Protein AF-A0A6B2LQX6-F1 (afdb_monomer_lite)

Sequence (113 aa):
MGIRFEATFPEELEGLIEPEEYNPVINRINEYFEEAEKANGYTFLEGCLGCITFFSTNLCMQSRYDKFLELVDEHIDDQNQNLFKSKNLKMSFPSKNGFQFLEIVYKDMSEKL

Foldseek 3Di:
DFQADDLDDDPVCPPLADSVLRSVLRVVLRVLRVVLPDDDPVNVVLVVVCVVVVPVVVVVDPRSNVVSLVVNVVSQVVCQVPPQVVSQKHWDRCVVVPSPDIDIDRHDPPPPD

Radius of gyration: 17.52 Å; chains: 1; bounding box: 38×31×50 Å

Secondary structure (DSSP, 8-state):
-------SPPGGGTTTS-HHHHHHHHHHHHHHHHHHH---HHHHHHHHHHHHHTTGGGGTS--HHHHHHHHHHHHHHHHIIIIIGGGTEEEEPTTTTTTS--EEEE--TT---

Structure (mmCIF, N/CA/C/O backbone):
data_AF-A0A6B2LQX6-F1
#
_entry.id   AF-A0A6B2LQX6-F1
#
loop_
_atom_site.group_PDB
_atom_site.id
_atom_site.type_symbol
_atom_site.label_atom_id
_atom_site.label_alt_id
_atom_site.label_comp_id
_atom_site.label_asym_id
_atom_site.label_entity_id
_atom_site.label_seq_id
_atom_site.pdbx_PDB_ins_code
_atom_site.Cartn_x
_atom_site.Cartn_y
_atom_site.Cartn_z
_atom_site.occupancy
_atom_site.B_iso_or_equiv
_atom_site.auth_seq_id
_atom_site.auth_comp_id
_atom_site.auth_asym_id
_atom_site.auth_atom_id
_atom_site.pdbx_PDB_model_num
ATOM 1 N N . MET A 1 1 ? 2.755 10.427 -15.239 1.00 52.16 1 MET A N 1
ATOM 2 C CA . MET A 1 1 ? 1.879 10.846 -14.129 1.00 52.16 1 MET A CA 1
ATOM 3 C C . MET A 1 1 ? 1.783 9.623 -13.256 1.00 52.16 1 MET A C 1
ATOM 5 O O . MET A 1 1 ? 1.387 8.595 -13.789 1.00 52.16 1 MET A O 1
ATOM 9 N N . GLY A 1 2 ? 2.321 9.709 -12.045 1.00 75.31 2 GLY A N 1
ATOM 10 C CA . GLY A 1 2 ? 2.548 8.537 -11.212 1.00 75.31 2 GLY A CA 1
ATOM 11 C C . GLY A 1 2 ? 1.474 8.327 -10.165 1.00 75.31 2 GLY A C 1
ATOM 12 O O . GLY A 1 2 ? 0.856 9.304 -9.736 1.00 75.31 2 GLY A O 1
ATOM 13 N N . ILE A 1 3 ? 1.246 7.078 -9.767 1.00 85.25 3 ILE A N 1
ATOM 14 C CA . ILE A 1 3 ? 0.339 6.762 -8.660 1.00 85.25 3 ILE A CA 1
ATOM 15 C C . ILE A 1 3 ? 1.028 7.134 -7.349 1.00 85.25 3 ILE A C 1
ATOM 17 O O . ILE A 1 3 ? 2.137 6.693 -7.056 1.00 85.25 3 ILE A O 1
ATOM 21 N N . ARG A 1 4 ? 0.354 7.967 -6.557 1.00 91.12 4 ARG A N 1
ATOM 22 C CA . ARG A 1 4 ? 0.779 8.339 -5.211 1.00 91.12 4 ARG A CA 1
ATOM 23 C C . ARG A 1 4 ? -0.447 8.655 -4.371 1.00 91.12 4 ARG A C 1
ATOM 25 O O . ARG A 1 4 ? -1.252 9.502 -4.750 1.00 91.12 4 ARG A O 1
ATOM 32 N N . PHE A 1 5 ? -0.553 8.005 -3.225 1.00 91.88 5 PHE A N 1
ATOM 33 C CA . PHE A 1 5 ? -1.565 8.286 -2.223 1.00 91.88 5 PHE A CA 1
ATOM 34 C C . PHE A 1 5 ? -1.148 9.468 -1.355 1.00 91.88 5 PHE A C 1
ATOM 36 O O . PHE A 1 5 ? 0.035 9.666 -1.054 1.00 91.88 5 PHE A O 1
ATOM 43 N N . GLU A 1 6 ? -2.135 10.257 -0.949 1.00 89.06 6 GLU A N 1
ATOM 44 C CA . GLU A 1 6 ? -1.943 11.321 0.022 1.00 89.06 6 GLU A CA 1
ATOM 45 C C . GLU A 1 6 ? -1.527 10.723 1.375 1.00 89.06 6 GLU A C 1
ATOM 47 O O . GLU A 1 6 ? -2.134 9.769 1.854 1.00 89.06 6 GLU A O 1
ATOM 52 N N . ALA A 1 7 ? -0.462 11.267 1.970 1.00 82.75 7 ALA A N 1
ATOM 53 C CA . ALA A 1 7 ? 0.085 10.805 3.251 1.00 82.75 7 ALA A CA 1
ATOM 54 C C . ALA A 1 7 ? -0.400 11.653 4.442 1.00 82.75 7 ALA A C 1
ATOM 56 O O . ALA A 1 7 ? 0.191 11.616 5.518 1.00 82.75 7 ALA A O 1
ATOM 57 N N . THR A 1 8 ? -1.444 12.455 4.236 1.00 90.69 8 THR A N 1
ATOM 58 C CA . THR A 1 8 ? -2.144 13.161 5.309 1.00 90.69 8 THR A CA 1
ATOM 59 C C . THR A 1 8 ? -2.891 12.130 6.152 1.00 90.69 8 THR A C 1
ATOM 61 O O . THR A 1 8 ? -3.548 11.240 5.608 1.00 90.69 8 THR A O 1
ATOM 64 N N . PHE A 1 9 ? -2.775 12.227 7.475 1.00 92.38 9 PHE A N 1
ATOM 65 C CA . PHE A 1 9 ? -3.482 11.322 8.375 1.00 92.38 9 PHE A CA 1
ATOM 66 C C . PHE A 1 9 ? -4.994 11.618 8.337 1.00 92.38 9 PHE A C 1
ATOM 68 O O . PHE A 1 9 ? -5.368 12.778 8.521 1.00 92.38 9 PHE A O 1
ATOM 75 N N . PRO A 1 10 ? -5.856 10.620 8.077 1.00 91.38 10 PRO A N 1
ATOM 76 C CA . PRO A 1 10 ? -7.301 10.826 8.021 1.00 91.38 10 PRO A CA 1
ATOM 77 C C . PRO A 1 10 ? -7.904 10.950 9.428 1.00 91.38 10 PRO A C 1
ATOM 79 O O . PRO A 1 10 ? -7.642 10.115 10.296 1.00 91.38 10 PRO A O 1
ATOM 82 N N . GLU A 1 11 ? -8.743 11.967 9.643 1.00 92.31 11 GLU A N 1
ATOM 83 C CA . GLU A 1 11 ? -9.390 12.240 10.939 1.00 92.31 11 GLU A CA 1
ATOM 84 C C . GLU A 1 11 ? -10.271 11.063 11.401 1.00 92.31 11 GLU A C 1
ATOM 86 O O . GLU A 1 11 ? -10.398 10.796 12.592 1.00 92.31 11 GLU A O 1
ATOM 91 N N . GLU A 1 12 ? -10.830 10.286 10.468 1.00 90.50 12 GLU A N 1
ATOM 92 C CA . GLU A 1 12 ? -11.659 9.110 10.757 1.00 90.50 12 GLU A CA 1
ATOM 93 C C . GLU A 1 12 ? -10.886 7.961 11.423 1.00 90.50 12 GLU A C 1
ATOM 95 O O . GLU A 1 12 ? -11.499 7.040 11.969 1.00 90.50 12 GLU A O 1
ATOM 100 N N . LEU A 1 13 ? -9.552 7.994 11.368 1.00 91.94 13 LEU A N 1
ATOM 101 C CA . LEU A 1 13 ? -8.680 7.024 12.026 1.00 91.94 13 LEU A CA 1
ATOM 102 C C . LEU A 1 13 ? -8.179 7.493 13.400 1.00 91.94 13 LEU A C 1
ATOM 104 O O . LEU A 1 13 ? -7.514 6.711 14.090 1.00 91.94 13 LEU A O 1
ATOM 108 N N . GLU A 1 14 ? -8.510 8.718 13.827 1.00 92.50 14 GLU A N 1
ATOM 109 C CA . GLU A 1 14 ? -8.134 9.223 15.149 1.00 92.50 14 GLU A CA 1
ATOM 110 C C . GLU A 1 14 ? -8.665 8.320 16.269 1.00 92.50 14 GLU A C 1
ATOM 112 O O . GLU A 1 14 ? -9.831 7.923 16.305 1.00 92.50 14 GLU A O 1
ATOM 117 N N . GLY A 1 15 ? -7.780 7.970 17.205 1.00 91.12 15 GLY A N 1
ATOM 118 C CA . GLY A 1 15 ? -8.097 7.083 18.326 1.00 91.12 15 GLY A CA 1
ATOM 119 C C . GLY A 1 15 ? -8.228 5.597 17.964 1.00 91.12 15 GLY A C 1
ATOM 120 O O . GLY A 1 15 ? -8.427 4.782 18.865 1.00 91.12 15 GLY A O 1
ATOM 121 N N . LEU A 1 16 ? -8.096 5.224 16.684 1.00 92.56 16 LEU A N 1
ATOM 122 C CA . LEU A 1 16 ? -8.058 3.828 16.234 1.00 92.56 16 LEU A CA 1
ATOM 123 C C . LEU A 1 16 ? -6.631 3.368 15.924 1.00 92.56 16 LEU A C 1
ATOM 125 O O . LEU A 1 16 ? -6.251 2.258 16.299 1.00 92.56 16 LEU A O 1
ATOM 129 N N . ILE A 1 17 ? -5.845 4.206 15.245 1.00 94.31 17 ILE A N 1
ATOM 130 C CA . ILE A 1 17 ? -4.435 3.968 14.914 1.00 94.31 17 ILE A CA 1
ATOM 131 C C . ILE A 1 17 ? -3.638 5.261 15.069 1.00 94.31 17 ILE A C 1
ATOM 133 O O . ILE A 1 17 ? -4.128 6.328 14.715 1.00 94.31 17 ILE A 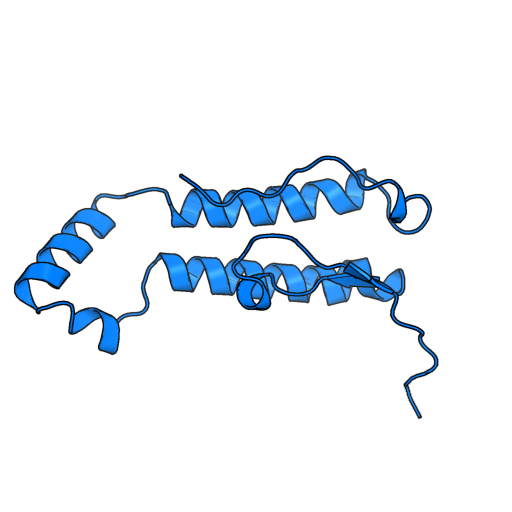O 1
ATOM 137 N N . GLU A 1 18 ? -2.413 5.171 15.584 1.00 94.94 18 GLU A N 1
ATOM 138 C CA . GLU A 1 18 ? -1.573 6.357 15.740 1.00 94.94 18 GLU A CA 1
ATOM 139 C C . GLU A 1 18 ? -0.971 6.787 14.387 1.00 94.94 18 GLU A C 1
ATOM 141 O O . GLU A 1 18 ? -0.597 5.928 13.571 1.00 94.94 18 GLU A O 1
ATOM 146 N N . PRO A 1 19 ? -0.815 8.098 14.122 1.00 94.62 19 PRO A N 1
ATOM 147 C CA . PRO A 1 19 ? -0.179 8.592 12.900 1.00 94.62 19 PRO A CA 1
ATOM 148 C C . PRO A 1 19 ? 1.228 8.023 12.670 1.00 94.62 19 PRO A C 1
ATOM 150 O O . PRO A 1 19 ? 1.623 7.784 11.527 1.00 94.62 19 PRO A O 1
ATOM 153 N N . GLU A 1 20 ? 1.981 7.765 13.741 1.00 94.56 20 GLU A N 1
ATOM 154 C CA . GLU A 1 20 ? 3.319 7.168 13.706 1.00 94.56 20 GLU A CA 1
ATOM 155 C C . GLU A 1 20 ? 3.309 5.718 13.211 1.00 94.56 20 GLU A C 1
ATOM 157 O O . GLU A 1 20 ? 4.319 5.246 12.693 1.00 94.56 20 GLU A O 1
ATOM 162 N N . GLU A 1 21 ? 2.184 5.016 13.345 1.00 94.31 21 GLU A N 1
ATOM 163 C CA . GLU A 1 21 ? 1.997 3.661 12.829 1.00 94.31 21 GLU A CA 1
ATOM 164 C C . GLU A 1 21 ? 1.422 3.673 11.405 1.00 94.31 21 GLU A C 1
ATOM 166 O O . GLU A 1 21 ? 1.806 2.848 10.579 1.00 94.31 21 GLU A O 1
ATOM 171 N N . TYR A 1 22 ? 0.526 4.616 11.095 1.00 94.62 22 TYR A N 1
ATOM 172 C CA . TYR A 1 22 ? -0.143 4.716 9.793 1.00 94.62 22 TYR A CA 1
ATOM 173 C C . TYR A 1 22 ? 0.756 5.287 8.687 1.00 94.62 22 TYR A C 1
ATOM 175 O O . TYR A 1 22 ? 0.868 4.711 7.602 1.00 94.62 22 TYR A O 1
ATOM 183 N N . ASN A 1 23 ? 1.421 6.416 8.946 1.00 95.00 23 ASN A N 1
ATOM 184 C CA . ASN A 1 23 ? 2.188 7.136 7.927 1.00 95.00 23 ASN A CA 1
ATOM 185 C C . ASN A 1 23 ? 3.305 6.290 7.287 1.00 95.00 23 ASN A C 1
ATOM 187 O O . ASN A 1 23 ? 3.464 6.362 6.065 1.00 95.00 23 ASN A O 1
ATOM 191 N N . PRO A 1 24 ? 4.068 5.463 8.035 1.00 95.81 24 PRO A N 1
ATOM 192 C CA . PRO A 1 24 ? 5.062 4.578 7.433 1.00 95.81 24 PRO A CA 1
ATOM 193 C C . PRO A 1 24 ? 4.467 3.593 6.424 1.00 95.81 24 PRO A C 1
ATOM 195 O O . PRO A 1 24 ? 5.095 3.340 5.399 1.00 95.81 24 PRO A O 1
ATOM 198 N N . VAL A 1 25 ? 3.253 3.086 6.669 1.00 95.94 25 VAL A N 1
ATOM 199 C CA . VAL A 1 25 ? 2.566 2.151 5.763 1.00 95.94 25 VAL A CA 1
ATOM 200 C C . VAL A 1 25 ? 2.262 2.829 4.431 1.00 95.94 25 VAL A C 1
ATOM 202 O O . VAL A 1 25 ? 2.644 2.332 3.373 1.00 95.94 25 VAL A O 1
ATOM 205 N N . ILE A 1 26 ? 1.642 4.012 4.466 1.00 95.81 26 ILE A N 1
ATOM 206 C CA . ILE A 1 26 ? 1.296 4.755 3.244 1.00 95.81 26 ILE A CA 1
ATOM 207 C C . ILE A 1 26 ? 2.547 5.198 2.487 1.00 95.81 26 ILE A C 1
ATOM 209 O O . ILE A 1 26 ? 2.604 5.098 1.259 1.00 95.81 26 ILE A O 1
ATOM 213 N N . ASN A 1 27 ? 3.579 5.643 3.206 1.00 96.06 27 ASN A N 1
ATOM 214 C CA . ASN A 1 27 ? 4.855 6.000 2.597 1.00 96.06 27 ASN A CA 1
ATOM 215 C C . ASN A 1 27 ? 5.495 4.800 1.900 1.00 96.06 27 ASN A C 1
ATOM 217 O O . ASN A 1 27 ? 5.947 4.938 0.766 1.00 96.06 27 ASN A O 1
ATOM 221 N N . ARG A 1 28 ? 5.461 3.614 2.516 1.00 96.12 28 ARG A N 1
ATOM 222 C CA . ARG A 1 28 ? 6.018 2.404 1.912 1.00 96.12 28 ARG A CA 1
ATOM 223 C C . ARG A 1 28 ? 5.251 1.963 0.665 1.00 96.12 28 ARG A C 1
ATOM 225 O O . ARG A 1 28 ? 5.870 1.593 -0.329 1.00 96.12 28 ARG A O 1
ATOM 232 N N . ILE A 1 29 ? 3.921 2.059 0.681 1.00 95.19 29 ILE A N 1
ATOM 233 C CA . ILE A 1 29 ? 3.088 1.831 -0.511 1.00 95.19 29 ILE A CA 1
ATOM 234 C C . ILE A 1 29 ? 3.496 2.794 -1.635 1.00 95.19 29 ILE A C 1
ATOM 236 O O . ILE A 1 29 ? 3.731 2.367 -2.764 1.00 95.19 29 ILE A O 1
ATOM 240 N N . ASN A 1 30 ? 3.628 4.086 -1.326 1.00 94.88 30 ASN A N 1
ATOM 241 C CA . ASN A 1 30 ? 4.044 5.101 -2.293 1.00 94.88 30 ASN A CA 1
ATOM 242 C C . ASN A 1 30 ? 5.449 4.844 -2.860 1.00 94.88 30 ASN A C 1
ATOM 244 O O . ASN A 1 30 ? 5.661 5.035 -4.056 1.00 94.88 30 ASN A O 1
ATOM 248 N N . GLU A 1 31 ? 6.393 4.384 -2.035 1.00 94.69 31 GLU A N 1
ATOM 249 C CA . GLU A 1 31 ? 7.731 3.983 -2.484 1.00 94.69 31 GLU A CA 1
ATOM 250 C C . GLU A 1 31 ? 7.667 2.843 -3.505 1.00 94.69 31 GLU A C 1
ATOM 252 O O . GLU A 1 31 ? 8.346 2.914 -4.528 1.00 94.69 31 GLU A O 1
ATOM 257 N N . TYR A 1 32 ? 6.821 1.828 -3.294 1.00 93.94 32 TYR A N 1
ATOM 258 C CA . TYR A 1 32 ? 6.653 0.748 -4.271 1.00 93.94 32 TYR A CA 1
ATOM 259 C C . TYR A 1 32 ? 6.105 1.246 -5.610 1.00 93.94 32 TYR A C 1
ATOM 261 O O . TYR A 1 32 ? 6.610 0.833 -6.655 1.00 93.94 32 TYR A O 1
ATOM 269 N N . PHE A 1 33 ? 5.128 2.158 -5.609 1.00 91.19 33 PHE A N 1
ATOM 270 C CA . PHE A 1 33 ? 4.638 2.764 -6.853 1.00 91.19 33 PHE A CA 1
ATOM 271 C C . PHE A 1 33 ? 5.715 3.610 -7.544 1.00 91.19 33 PHE A C 1
ATOM 273 O O . PHE A 1 33 ? 5.895 3.509 -8.758 1.00 91.19 33 PHE A O 1
ATOM 280 N N . GLU A 1 34 ? 6.501 4.376 -6.784 1.00 91.94 34 GLU A N 1
ATOM 281 C CA . GLU A 1 34 ? 7.627 5.135 -7.333 1.00 91.94 34 GLU A CA 1
ATOM 282 C C . GLU A 1 34 ? 8.687 4.204 -7.952 1.00 91.94 34 GLU A C 1
ATOM 284 O O . GLU A 1 34 ? 9.209 4.458 -9.040 1.00 91.94 34 GLU A O 1
ATOM 289 N N . GLU A 1 35 ? 9.007 3.096 -7.284 1.00 89.19 35 GLU A N 1
ATOM 290 C CA . GLU A 1 35 ? 9.942 2.093 -7.788 1.00 89.19 35 GLU A CA 1
ATOM 291 C C . GLU A 1 35 ? 9.408 1.332 -9.006 1.00 89.19 35 GLU A C 1
ATOM 293 O O . GLU A 1 35 ? 10.199 0.994 -9.897 1.00 89.19 35 GLU A O 1
ATOM 298 N N . ALA A 1 36 ? 8.096 1.110 -9.093 1.00 86.38 36 ALA A N 1
ATOM 299 C CA . ALA A 1 36 ? 7.444 0.538 -10.266 1.00 86.38 36 ALA A CA 1
ATOM 300 C C . ALA A 1 36 ? 7.599 1.439 -11.501 1.00 86.38 36 ALA A C 1
ATOM 302 O O . ALA A 1 36 ? 7.775 0.946 -12.616 1.00 86.38 36 ALA A O 1
ATOM 303 N N . GLU A 1 37 ? 7.588 2.757 -11.297 1.00 83.31 37 GLU A N 1
ATOM 304 C CA . GLU A 1 37 ? 7.661 3.764 -12.358 1.00 83.31 37 GLU A CA 1
ATOM 305 C C . GLU A 1 37 ? 9.088 4.159 -12.757 1.00 83.31 37 GLU A C 1
ATOM 307 O O . GLU A 1 37 ? 9.303 4.691 -13.851 1.00 83.31 37 GLU A O 1
ATOM 312 N N . LYS A 1 38 ? 10.089 3.896 -11.907 1.00 83.12 38 LYS A N 1
ATOM 313 C CA . LYS A 1 38 ? 11.500 4.183 -12.211 1.00 83.12 38 LYS A CA 1
ATOM 314 C C . LYS A 1 38 ? 11.973 3.389 -13.428 1.00 83.12 38 LYS A C 1
ATOM 316 O O . LYS A 1 38 ? 12.391 2.239 -13.302 1.00 83.12 38 LYS A O 1
ATOM 321 N N . ALA A 1 39 ? 12.011 4.019 -14.599 1.00 64.12 39 ALA A N 1
ATOM 322 C CA . ALA A 1 39 ? 12.631 3.439 -15.786 1.00 64.12 39 ALA A CA 1
ATOM 323 C C . ALA A 1 39 ? 14.118 3.139 -15.519 1.00 64.12 39 ALA A C 1
ATOM 325 O O . ALA A 1 39 ? 14.892 4.027 -15.163 1.00 64.12 39 ALA A O 1
ATOM 326 N N . ASN A 1 40 ? 14.529 1.883 -15.690 1.00 64.38 40 ASN A N 1
ATOM 327 C CA . ASN A 1 40 ? 15.940 1.494 -15.709 1.00 64.38 40 ASN A CA 1
ATOM 328 C C . ASN A 1 40 ? 16.326 1.042 -17.128 1.00 64.38 40 ASN A C 1
ATOM 330 O O . ASN A 1 40 ? 15.468 0.870 -17.993 1.00 64.38 40 ASN A O 1
ATOM 334 N N . GLY A 1 41 ? 17.621 0.834 -17.393 1.00 60.53 41 GLY A N 1
ATOM 335 C CA . GLY A 1 41 ? 18.082 0.355 -18.707 1.00 60.53 41 GLY A CA 1
ATOM 336 C C . GLY A 1 41 ? 17.430 -0.967 -19.148 1.00 60.53 41 GLY A C 1
ATOM 337 O O . GLY A 1 41 ? 17.336 -1.235 -20.342 1.00 60.53 41 GLY A O 1
ATOM 338 N N . TYR A 1 42 ? 16.912 -1.757 -18.200 1.00 66.00 42 TYR A N 1
ATOM 339 C CA . TYR A 1 42 ? 16.137 -2.966 -18.472 1.00 66.00 42 TYR A CA 1
ATOM 340 C C . TYR A 1 42 ? 14.754 -2.659 -19.066 1.00 66.00 42 TYR A C 1
ATOM 342 O O . TYR A 1 42 ? 14.371 -3.318 -20.022 1.00 66.00 42 TYR A O 1
ATOM 350 N N . THR A 1 43 ? 14.055 -1.612 -18.610 1.00 69.75 43 THR A N 1
ATOM 351 C CA . THR A 1 43 ? 12.778 -1.157 -19.200 1.00 69.75 43 THR A CA 1
ATOM 352 C C . THR A 1 43 ? 12.933 -0.757 -20.673 1.00 69.75 43 THR A C 1
ATOM 354 O O . THR A 1 43 ? 12.046 -1.008 -21.484 1.00 69.75 43 THR A O 1
ATOM 357 N N . PHE A 1 44 ? 14.078 -0.174 -21.050 1.00 67.88 44 PHE A N 1
ATOM 358 C CA . PHE A 1 44 ? 14.379 0.120 -22.456 1.00 67.88 44 PHE A CA 1
ATOM 359 C C . PHE A 1 44 ? 14.537 -1.165 -23.280 1.00 67.88 44 PHE A C 1
ATOM 361 O O . PHE A 1 44 ? 13.968 -1.278 -24.365 1.00 67.88 44 PHE A O 1
ATOM 368 N N . LEU A 1 45 ? 15.261 -2.154 -22.748 1.00 73.12 45 LEU A N 1
ATOM 369 C CA . LEU A 1 45 ? 15.417 -3.457 -23.397 1.00 73.12 45 LEU A CA 1
ATOM 370 C C . LEU A 1 45 ? 14.092 -4.225 -23.478 1.00 73.12 45 LEU A C 1
ATOM 372 O O . LEU A 1 45 ? 13.815 -4.802 -24.524 1.00 73.12 45 LEU A O 1
ATOM 376 N N . GLU A 1 46 ? 13.260 -4.191 -22.435 1.00 72.44 46 GLU A N 1
ATOM 377 C CA . GLU A 1 46 ? 11.887 -4.714 -22.453 1.00 72.44 46 GLU A CA 1
ATOM 378 C C . GLU A 1 46 ? 11.046 -4.034 -23.530 1.00 72.44 46 GLU A C 1
ATOM 380 O O . GLU A 1 46 ? 10.359 -4.720 -24.276 1.00 72.44 46 GLU A O 1
ATOM 385 N N . GLY A 1 47 ? 11.133 -2.709 -23.672 1.00 74.31 47 GLY A N 1
ATOM 386 C CA . GLY A 1 47 ? 10.439 -1.976 -24.732 1.00 74.31 47 GLY A CA 1
ATOM 387 C C . GLY A 1 47 ? 10.902 -2.391 -26.132 1.00 74.31 47 GLY A C 1
ATOM 388 O O . GLY A 1 47 ? 10.078 -2.659 -27.006 1.00 74.31 47 GLY A O 1
ATOM 389 N N . CYS A 1 48 ? 12.215 -2.513 -26.350 1.00 78.00 48 CYS A N 1
ATOM 390 C CA . CYS A 1 48 ? 12.770 -2.987 -27.621 1.00 78.00 48 CYS A CA 1
ATOM 391 C C . CYS A 1 48 ? 12.385 -4.444 -27.917 1.00 78.00 48 CYS A C 1
ATOM 393 O O . CYS A 1 48 ? 11.970 -4.745 -29.035 1.00 78.00 48 CYS A O 1
ATOM 395 N N . LEU A 1 49 ? 12.486 -5.340 -26.932 1.00 72.38 49 LEU A N 1
ATOM 396 C CA . LEU A 1 49 ? 12.062 -6.737 -27.050 1.00 72.38 49 LEU A CA 1
ATOM 397 C C . LEU A 1 49 ? 10.555 -6.842 -27.273 1.00 72.38 49 LEU A C 1
ATOM 399 O O . LEU A 1 49 ? 10.128 -7.634 -28.106 1.00 72.38 49 LEU A O 1
ATOM 403 N N . GLY A 1 50 ? 9.755 -6.013 -26.608 1.00 76.00 50 GLY A N 1
ATOM 404 C CA . GLY A 1 50 ? 8.320 -5.888 -26.834 1.00 76.00 50 GLY A CA 1
ATOM 405 C C . GLY A 1 50 ? 8.023 -5.507 -28.281 1.00 76.00 50 GLY A C 1
ATOM 406 O O . GLY A 1 50 ? 7.264 -6.196 -28.947 1.00 76.00 50 GLY A O 1
ATOM 407 N N . CYS A 1 51 ? 8.698 -4.505 -28.843 1.00 78.88 51 CYS A N 1
ATOM 408 C CA . CYS A 1 51 ? 8.541 -4.164 -30.260 1.00 78.88 51 CYS A CA 1
ATOM 409 C C . CYS A 1 51 ? 8.962 -5.307 -31.204 1.00 78.88 51 CYS A C 1
ATOM 411 O O . CYS A 1 51 ? 8.267 -5.576 -32.181 1.00 78.88 51 CYS A O 1
ATOM 413 N N . ILE A 1 52 ? 10.071 -5.998 -30.910 1.00 80.88 52 ILE A N 1
ATOM 414 C CA . ILE A 1 52 ? 10.580 -7.115 -31.731 1.00 80.88 52 ILE A CA 1
ATOM 415 C C . ILE A 1 52 ? 9.644 -8.330 -31.668 1.00 80.88 52 ILE A C 1
ATOM 417 O O . ILE A 1 52 ? 9.464 -9.028 -32.663 1.00 80.88 52 ILE A O 1
ATOM 421 N N . THR A 1 53 ? 9.044 -8.582 -30.507 1.00 80.81 53 THR A N 1
ATOM 422 C CA . THR A 1 53 ? 8.177 -9.740 -30.248 1.00 80.81 53 THR A CA 1
ATOM 423 C C . THR A 1 53 ? 6.687 -9.419 -30.333 1.00 80.81 53 THR A C 1
ATOM 425 O O . THR A 1 53 ? 5.858 -10.262 -30.006 1.00 80.81 53 THR A O 1
ATOM 428 N N . PHE A 1 54 ? 6.317 -8.208 -30.754 1.00 82.94 54 PHE A N 1
ATOM 429 C CA . PHE A 1 54 ? 4.929 -7.736 -30.731 1.00 82.94 54 PHE A CA 1
ATOM 430 C C . PHE A 1 54 ? 4.266 -7.889 -29.343 1.00 82.94 54 PHE A C 1
ATOM 432 O O . PHE A 1 54 ? 3.113 -8.288 -29.214 1.00 82.94 54 PHE A O 1
ATOM 439 N N . PHE A 1 55 ? 5.031 -7.614 -28.285 1.00 72.50 55 PHE A N 1
ATOM 440 C CA . PHE A 1 55 ? 4.675 -7.771 -26.874 1.00 72.50 55 PHE A CA 1
ATOM 441 C C . PHE A 1 55 ? 4.284 -9.199 -26.472 1.00 72.50 55 PHE A C 1
ATOM 443 O O . PHE A 1 55 ? 3.759 -9.401 -25.378 1.00 72.50 55 PHE A O 1
ATOM 450 N N . SER A 1 56 ? 4.591 -10.218 -27.286 1.00 72.50 56 SER A N 1
ATOM 451 C CA . SER A 1 56 ? 4.350 -11.615 -26.911 1.00 72.50 56 SER A CA 1
ATOM 452 C C . SER A 1 56 ? 5.156 -12.026 -25.677 1.00 72.50 56 SER A C 1
ATOM 454 O O . SER A 1 56 ? 4.761 -12.945 -24.968 1.00 72.50 56 SER A O 1
ATOM 456 N N . THR A 1 57 ? 6.257 -11.330 -25.374 1.00 67.38 57 THR A N 1
ATOM 457 C CA . THR A 1 57 ? 6.997 -11.492 -24.116 1.00 67.38 57 THR A CA 1
ATOM 458 C C . THR A 1 57 ? 6.136 -11.233 -22.885 1.00 67.38 57 THR A C 1
ATOM 460 O O . THR A 1 57 ? 6.328 -11.928 -21.897 1.00 67.38 57 THR A O 1
ATOM 463 N N . ASN A 1 58 ? 5.141 -10.341 -22.942 1.00 66.50 58 ASN A N 1
ATOM 464 C CA . ASN A 1 58 ? 4.238 -10.078 -21.812 1.00 66.50 58 ASN A CA 1
ATOM 465 C C . ASN A 1 58 ? 3.332 -11.280 -21.491 1.00 66.50 58 ASN A C 1
ATOM 467 O O . ASN A 1 58 ? 2.779 -11.358 -20.401 1.00 66.50 58 ASN A O 1
ATOM 471 N N . LEU A 1 59 ? 3.182 -12.233 -22.421 1.00 65.44 59 LEU A N 1
ATOM 472 C CA . LEU A 1 59 ? 2.459 -13.486 -22.178 1.00 65.44 59 LEU A CA 1
ATOM 473 C C . LEU A 1 59 ? 3.297 -14.502 -21.384 1.00 65.44 59 LEU A C 1
ATOM 475 O O . LEU A 1 59 ? 2.747 -15.472 -20.868 1.00 65.44 59 LEU A O 1
ATOM 479 N N . CYS A 1 60 ? 4.620 -14.319 -21.311 1.00 61.47 60 CYS A N 1
ATOM 480 C CA . CYS A 1 60 ? 5.549 -15.265 -20.682 1.00 61.47 60 CYS A CA 1
ATOM 481 C C . CYS A 1 60 ? 6.435 -14.638 -19.592 1.00 61.47 60 CYS A C 1
ATOM 483 O O . CYS A 1 60 ? 7.084 -15.367 -18.847 1.00 61.47 60 CYS A O 1
ATOM 485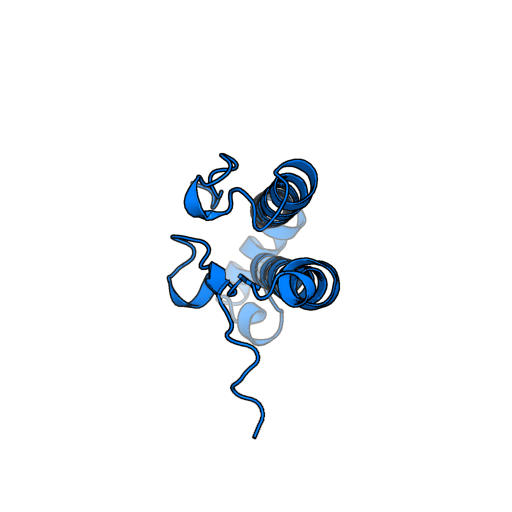 N N . MET A 1 61 ? 6.486 -13.310 -19.506 1.00 65.31 61 MET A N 1
ATOM 486 C CA . MET A 1 61 ? 7.273 -12.538 -18.549 1.00 65.31 61 MET A CA 1
ATOM 487 C C . MET A 1 61 ? 6.352 -11.529 -17.873 1.00 65.31 61 MET A C 1
ATOM 489 O O . MET A 1 61 ? 5.746 -10.687 -18.531 1.00 65.31 61 MET A O 1
ATOM 493 N N . GLN A 1 62 ? 6.260 -11.629 -16.551 1.00 71.88 62 GLN A N 1
ATOM 494 C CA . GLN A 1 62 ? 5.551 -10.667 -15.720 1.00 71.88 62 GLN A CA 1
ATOM 495 C C . GLN A 1 62 ? 6.231 -9.298 -15.804 1.00 71.88 62 GLN A C 1
ATOM 497 O O . GLN A 1 62 ? 7.459 -9.215 -15.661 1.00 71.88 62 GLN A O 1
ATOM 502 N N . SER A 1 63 ? 5.449 -8.235 -16.012 1.00 76.69 63 SER A N 1
ATOM 503 C CA . SER A 1 63 ? 6.010 -6.891 -16.123 1.00 76.69 63 SER A CA 1
ATOM 504 C C . SER A 1 63 ? 6.616 -6.446 -14.792 1.00 76.69 63 SER A C 1
ATOM 506 O O . SER A 1 63 ? 6.207 -6.886 -13.715 1.00 76.69 63 SER A O 1
ATOM 508 N N . ARG A 1 64 ? 7.599 -5.540 -14.836 1.00 77.81 64 ARG A N 1
ATOM 509 C CA . ARG A 1 64 ? 8.141 -4.939 -13.608 1.00 77.81 64 ARG A CA 1
ATOM 510 C C . ARG A 1 64 ? 7.043 -4.320 -12.745 1.00 77.81 64 ARG A C 1
ATOM 512 O O . ARG A 1 64 ? 7.100 -4.445 -11.529 1.00 77.81 64 ARG A O 1
ATOM 519 N N . TYR A 1 65 ? 6.078 -3.659 -13.376 1.00 83.25 65 TYR A N 1
ATOM 520 C CA . TYR A 1 65 ? 4.985 -3.010 -12.669 1.00 83.25 65 TYR A CA 1
ATOM 521 C C . TYR A 1 65 ? 4.158 -4.031 -11.877 1.00 83.25 65 TYR A C 1
ATOM 523 O O . TYR A 1 65 ? 3.937 -3.833 -10.687 1.00 83.25 65 TYR A O 1
ATOM 531 N N . ASP A 1 66 ? 3.821 -5.171 -12.488 1.00 83.94 66 ASP A N 1
ATOM 532 C CA . ASP A 1 66 ? 3.072 -6.246 -11.822 1.00 83.94 66 ASP A CA 1
ATOM 533 C C . ASP A 1 66 ? 3.817 -6.806 -10.601 1.00 83.94 66 ASP A C 1
ATOM 535 O O . ASP A 1 66 ? 3.195 -7.073 -9.578 1.00 83.94 66 ASP A O 1
ATOM 539 N N . LYS A 1 67 ? 5.152 -6.911 -10.657 1.00 87.38 67 LYS A N 1
ATOM 540 C CA . LYS A 1 67 ? 5.960 -7.342 -9.499 1.00 87.38 67 LYS A CA 1
ATOM 541 C C . LYS A 1 67 ? 5.861 -6.368 -8.327 1.00 87.38 67 LYS A C 1
ATOM 543 O O . LYS A 1 67 ? 5.820 -6.783 -7.176 1.00 87.38 67 LYS A O 1
ATOM 548 N N . PHE A 1 68 ? 5.840 -5.066 -8.600 1.00 90.19 68 PHE A N 1
ATOM 549 C CA . PHE A 1 68 ? 5.662 -4.069 -7.544 1.00 90.19 68 PHE A CA 1
ATOM 550 C C . PHE A 1 68 ? 4.234 -4.049 -7.005 1.00 90.19 68 PHE A C 1
ATOM 552 O O . PHE A 1 68 ? 4.053 -3.824 -5.813 1.00 90.19 68 PHE A O 1
ATOM 559 N N . LEU A 1 69 ? 3.232 -4.335 -7.839 1.00 90.56 69 LEU A N 1
ATOM 560 C CA . LEU A 1 69 ? 1.863 -4.524 -7.363 1.00 90.56 69 LEU A CA 1
ATOM 561 C C . LEU A 1 69 ? 1.752 -5.706 -6.392 1.00 90.56 69 LEU A C 1
ATOM 563 O O . LEU A 1 69 ? 1.069 -5.572 -5.381 1.00 90.56 69 LEU A O 1
ATOM 567 N N . GLU A 1 70 ? 2.451 -6.814 -6.650 1.00 91.50 70 GLU A N 1
ATOM 568 C CA . GLU A 1 70 ? 2.529 -7.941 -5.708 1.00 91.50 70 GLU A CA 1
ATOM 569 C C . GLU A 1 70 ? 3.175 -7.528 -4.381 1.00 91.50 70 GLU A C 1
ATOM 571 O O . GLU A 1 70 ? 2.635 -7.837 -3.325 1.00 91.50 70 GLU A O 1
ATOM 576 N N . LEU A 1 71 ? 4.264 -6.749 -4.410 1.00 94.06 71 LEU A N 1
ATOM 577 C CA . LEU A 1 71 ? 4.891 -6.231 -3.185 1.00 94.06 71 LEU A CA 1
ATOM 578 C C . LEU A 1 71 ? 3.962 -5.308 -2.384 1.00 94.06 71 LEU A C 1
ATOM 580 O O . LEU A 1 71 ? 4.010 -5.305 -1.153 1.00 94.06 71 LEU A O 1
ATOM 584 N N . VAL A 1 72 ? 3.123 -4.516 -3.060 1.00 94.44 72 VAL A N 1
ATOM 585 C CA . VAL A 1 72 ? 2.103 -3.695 -2.392 1.00 94.44 72 VAL A CA 1
ATOM 586 C C . VAL A 1 72 ? 1.039 -4.585 -1.747 1.00 94.44 72 VAL A C 1
ATOM 588 O O . VAL A 1 72 ? 0.671 -4.327 -0.604 1.00 94.44 72 VAL A O 1
ATOM 591 N N . ASP A 1 73 ? 0.560 -5.619 -2.443 1.00 94.75 73 ASP A N 1
ATOM 592 C CA . ASP A 1 73 ? -0.448 -6.550 -1.915 1.00 94.75 73 ASP A CA 1
ATOM 593 C C . ASP A 1 73 ? 0.090 -7.318 -0.696 1.00 94.75 73 ASP A C 1
ATOM 595 O O . ASP A 1 73 ? -0.522 -7.300 0.372 1.00 94.75 73 ASP A O 1
ATOM 599 N N . GLU A 1 74 ? 1.304 -7.870 -0.800 1.00 96.12 74 GLU A N 1
ATOM 600 C CA . GLU A 1 74 ? 2.000 -8.534 0.308 1.00 96.12 74 GLU A CA 1
ATOM 601 C C . GLU A 1 74 ? 2.208 -7.598 1.503 1.00 96.12 74 GLU A C 1
ATOM 603 O O . GLU A 1 74 ? 1.989 -7.988 2.651 1.00 96.12 74 GLU A O 1
ATOM 608 N N . HIS A 1 75 ? 2.607 -6.347 1.253 1.00 96.69 75 HIS A N 1
ATOM 609 C CA . HIS A 1 75 ? 2.782 -5.366 2.318 1.00 96.69 75 HIS A CA 1
ATOM 610 C C . HIS A 1 75 ? 1.456 -5.032 3.007 1.00 96.69 75 HIS A C 1
ATOM 612 O 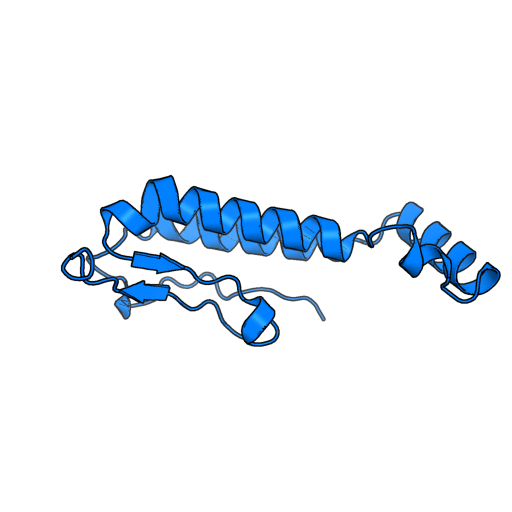O . HIS A 1 75 ? 1.406 -4.983 4.235 1.00 96.69 75 HIS A O 1
ATOM 618 N N . ILE A 1 76 ? 0.372 -4.842 2.251 1.00 95.69 76 ILE A N 1
ATOM 619 C CA . ILE A 1 76 ? -0.959 -4.596 2.819 1.00 95.69 76 ILE A CA 1
ATOM 620 C C . ILE A 1 76 ? -1.421 -5.794 3.653 1.00 95.69 76 ILE A C 1
ATOM 622 O O . ILE A 1 76 ? -1.958 -5.601 4.745 1.00 95.69 76 ILE A O 1
ATOM 626 N N . ASP A 1 77 ? -1.195 -7.022 3.191 1.00 96.12 77 ASP A N 1
ATOM 627 C CA . ASP A 1 77 ? -1.539 -8.229 3.941 1.00 96.12 77 ASP A CA 1
ATOM 628 C C . ASP A 1 77 ? -0.724 -8.377 5.232 1.00 96.12 77 ASP A C 1
ATOM 630 O O . ASP A 1 77 ? -1.295 -8.687 6.282 1.00 96.12 77 ASP A O 1
ATOM 634 N N . ASP A 1 78 ? 0.577 -8.091 5.194 1.00 97.31 78 ASP A N 1
ATOM 635 C CA . ASP A 1 78 ? 1.441 -8.072 6.376 1.00 97.31 78 ASP A CA 1
ATOM 636 C C . ASP A 1 78 ? 0.974 -7.025 7.401 1.00 97.31 78 ASP A C 1
ATOM 638 O O . ASP A 1 78 ? 0.753 -7.342 8.575 1.00 97.31 78 ASP A O 1
ATOM 642 N N . GLN A 1 79 ? 0.721 -5.790 6.960 1.00 97.19 79 GLN A N 1
ATOM 643 C CA . GLN A 1 79 ? 0.225 -4.730 7.840 1.00 97.19 79 GLN A CA 1
ATOM 644 C C . GLN A 1 79 ? -1.176 -5.049 8.366 1.00 97.19 79 GLN A C 1
ATOM 646 O O . GLN A 1 79 ? -1.475 -4.813 9.538 1.00 97.19 79 GLN A O 1
ATOM 651 N N . ASN A 1 80 ? -2.033 -5.671 7.558 1.00 96.00 80 ASN A N 1
ATOM 652 C CA . ASN A 1 80 ? -3.323 -6.158 8.024 1.00 96.00 80 ASN A CA 1
ATOM 653 C C . ASN A 1 80 ? -3.177 -7.177 9.155 1.00 96.00 80 ASN A C 1
ATOM 655 O O . ASN A 1 80 ? -3.919 -7.105 10.132 1.00 96.00 80 ASN A O 1
ATOM 659 N N . GLN A 1 81 ? -2.234 -8.113 9.050 1.00 95.56 81 GLN A N 1
ATOM 660 C CA . GLN A 1 81 ? -2.023 -9.151 10.058 1.00 95.56 81 GLN A CA 1
ATOM 661 C C . GLN A 1 81 ? -1.385 -8.614 11.343 1.00 95.56 81 GLN A C 1
ATOM 663 O O . GLN A 1 81 ? -1.824 -8.997 12.430 1.00 95.56 81 GLN A O 1
ATOM 668 N N . ASN A 1 82 ? -0.392 -7.733 11.216 1.00 95.62 82 ASN A N 1
ATOM 669 C CA . ASN A 1 82 ? 0.447 -7.292 12.331 1.00 95.62 82 ASN A CA 1
ATOM 670 C C . ASN A 1 82 ? -0.033 -5.996 13.000 1.00 95.62 82 ASN A C 1
ATOM 672 O O . ASN A 1 82 ? 0.255 -5.784 14.177 1.00 95.62 82 ASN A O 1
ATOM 676 N N . LEU A 1 83 ? -0.772 -5.144 12.280 1.00 95.50 83 LEU A N 1
ATOM 677 C CA . LEU A 1 83 ? -1.124 -3.794 12.725 1.00 95.50 83 LEU A CA 1
ATOM 678 C C . LEU A 1 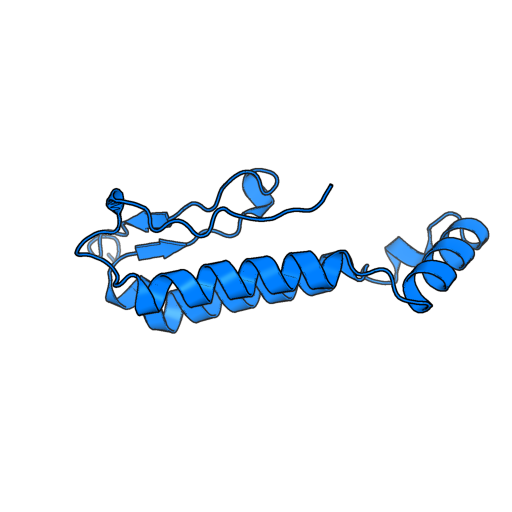83 ? -2.632 -3.514 12.704 1.00 95.50 83 LEU A C 1
ATOM 680 O O . LEU A 1 83 ? -3.198 -3.162 13.735 1.00 95.50 83 LEU A O 1
ATOM 684 N N . PHE A 1 84 ? -3.304 -3.660 11.559 1.00 94.62 84 PHE A N 1
ATOM 685 C CA . PHE A 1 84 ? -4.701 -3.215 11.426 1.00 94.62 84 PHE A CA 1
ATOM 686 C C . PHE A 1 84 ? -5.685 -4.163 12.122 1.00 94.62 84 PHE A C 1
ATOM 688 O O . PHE A 1 84 ? -6.638 -3.713 12.759 1.00 94.62 84 PHE A O 1
ATOM 695 N N . LYS A 1 85 ? -5.439 -5.479 12.090 1.00 93.81 85 LYS A N 1
ATOM 696 C CA . LYS A 1 85 ? -6.334 -6.471 12.704 1.00 93.81 85 LYS A CA 1
ATOM 697 C C . LYS A 1 85 ? -6.465 -6.319 14.219 1.00 93.81 85 LYS A C 1
ATOM 699 O O . LYS A 1 85 ? -7.552 -6.545 14.740 1.00 93.81 85 LYS A O 1
ATOM 704 N N . SER A 1 86 ? -5.400 -5.941 14.931 1.00 93.31 86 SER A N 1
ATOM 705 C CA . SER A 1 86 ? -5.468 -5.705 16.386 1.00 93.31 86 SER A CA 1
ATOM 706 C C . SER A 1 86 ? -6.322 -4.484 16.746 1.00 93.31 86 SER A C 1
ATOM 708 O O . SER A 1 86 ? -6.801 -4.384 17.872 1.00 93.31 86 SER A O 1
ATOM 710 N N . LYS A 1 87 ? -6.562 -3.604 15.769 1.00 93.50 87 LYS A N 1
ATOM 711 C CA . LYS A 1 87 ? -7.358 -2.377 15.867 1.00 93.50 87 LYS A CA 1
ATOM 712 C C . LYS A 1 87 ? -8.754 -2.523 15.250 1.00 93.50 87 LYS A C 1
ATOM 714 O O . LYS A 1 87 ? -9.464 -1.536 15.098 1.00 93.50 87 LYS A O 1
ATOM 719 N N . ASN A 1 88 ? -9.162 -3.747 14.892 1.00 93.31 88 ASN A N 1
ATOM 720 C CA . ASN A 1 88 ? -10.413 -4.040 14.178 1.00 93.31 88 ASN A CA 1
ATOM 721 C C . ASN A 1 88 ? -10.534 -3.308 12.834 1.00 93.31 88 ASN A C 1
ATOM 723 O O . ASN A 1 88 ? -11.633 -3.015 12.371 1.00 93.31 88 ASN A O 1
ATOM 727 N N . LEU A 1 89 ? -9.405 -3.025 12.191 1.00 94.31 89 LEU A N 1
ATOM 728 C CA . LEU A 1 89 ? -9.345 -2.405 10.878 1.00 94.31 89 LEU A CA 1
ATOM 729 C C . LEU A 1 89 ? -8.869 -3.418 9.834 1.00 94.31 89 LEU A C 1
ATOM 731 O O . LEU A 1 89 ? -8.194 -4.407 10.139 1.00 94.31 89 LEU A O 1
ATOM 735 N N . LYS A 1 90 ? -9.204 -3.160 8.573 1.00 94.19 90 LYS A N 1
ATOM 736 C CA . LYS A 1 90 ? -8.608 -3.835 7.422 1.00 94.19 90 LYS A CA 1
ATOM 737 C C . LYS A 1 90 ? -8.422 -2.845 6.280 1.00 94.19 90 LYS A C 1
ATOM 739 O O . LYS A 1 90 ? -9.389 -2.218 5.865 1.00 94.19 90 LYS A O 1
ATOM 744 N N . MET A 1 91 ? -7.214 -2.776 5.737 1.00 94.25 91 MET A N 1
ATOM 745 C CA . MET A 1 91 ? -6.913 -2.080 4.491 1.00 94.25 91 MET A CA 1
ATOM 746 C C . MET A 1 91 ? -7.152 -3.009 3.292 1.00 94.25 91 MET A C 1
ATOM 748 O O . MET A 1 91 ? -6.738 -4.172 3.302 1.00 94.25 91 MET A O 1
ATOM 752 N N . SER A 1 92 ? -7.835 -2.515 2.263 1.00 92.12 92 SER A N 1
ATOM 753 C CA . SER A 1 92 ? -8.056 -3.221 0.998 1.00 92.12 92 SER A CA 1
ATOM 754 C C . SER A 1 92 ? -6.982 -2.860 -0.029 1.00 92.12 92 SER A C 1
ATOM 756 O O . SER A 1 92 ? -6.582 -1.702 -0.144 1.00 92.12 92 SER A O 1
ATOM 758 N N . PHE A 1 93 ? -6.580 -3.838 -0.844 1.00 90.00 93 PHE A N 1
ATOM 759 C CA . PHE A 1 93 ? -5.707 -3.592 -1.989 1.00 90.00 93 PHE A CA 1
ATOM 760 C C . PHE A 1 93 ? -6.405 -2.694 -3.040 1.00 90.00 93 PHE A C 1
ATOM 762 O O . PHE A 1 93 ? -7.529 -3.003 -3.459 1.00 90.00 93 PHE A O 1
ATOM 769 N N . PRO A 1 94 ? -5.761 -1.605 -3.503 1.00 87.06 94 PRO A N 1
ATOM 770 C CA . PRO A 1 94 ? -6.384 -0.566 -4.329 1.00 87.06 94 PRO A CA 1
ATOM 771 C C . PRO A 1 94 ? -6.520 -0.914 -5.827 1.00 87.06 94 PRO A C 1
ATOM 773 O O . PRO A 1 94 ? -6.783 -0.045 -6.653 1.00 87.06 94 PRO A O 1
ATOM 776 N N . SER A 1 95 ? -6.349 -2.169 -6.254 1.00 85.50 95 SER A N 1
ATOM 777 C CA . SER A 1 95 ? -6.562 -2.511 -7.674 1.00 85.50 95 SER A CA 1
ATOM 778 C C . SER A 1 95 ? -8.036 -2.470 -8.083 1.00 85.50 95 SER A C 1
ATOM 780 O O . SER A 1 95 ? -8.360 -2.125 -9.220 1.00 85.50 95 SER A O 1
ATOM 782 N N . LYS A 1 96 ? -8.952 -2.784 -7.157 1.00 78.25 96 LYS A N 1
ATOM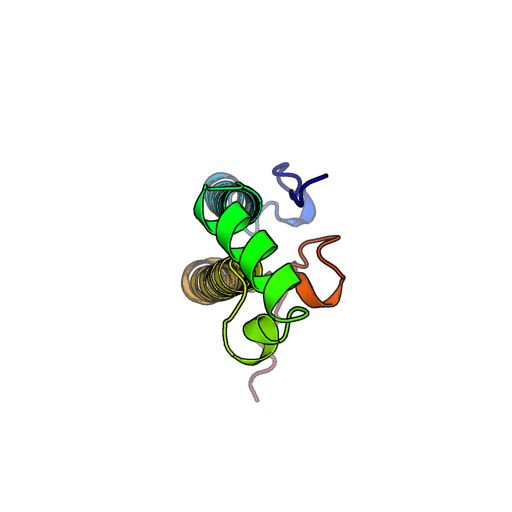 783 C CA . LYS A 1 96 ? -10.396 -2.904 -7.435 1.00 78.25 96 LYS A CA 1
ATOM 784 C C . LYS A 1 96 ? -11.061 -1.582 -7.823 1.00 78.25 96 LYS A C 1
ATOM 786 O O . LYS A 1 96 ? -12.109 -1.591 -8.460 1.00 78.25 96 LYS A O 1
ATOM 791 N N . ASN A 1 97 ? -10.456 -0.464 -7.450 1.00 83.06 97 ASN A N 1
ATOM 792 C CA . ASN A 1 97 ? -10.910 0.898 -7.722 1.00 83.06 97 ASN A CA 1
ATOM 793 C C . ASN A 1 97 ? -9.910 1.667 -8.603 1.00 83.06 97 ASN A C 1
ATOM 795 O O . ASN A 1 97 ? -9.893 2.897 -8.596 1.00 83.06 97 ASN A O 1
ATOM 799 N N . GLY A 1 98 ? -9.063 0.954 -9.354 1.00 85.25 98 GLY A N 1
ATOM 800 C CA . GLY A 1 98 ? -8.122 1.567 -10.291 1.00 85.25 98 GLY A CA 1
ATOM 801 C C . GLY A 1 98 ? -7.098 2.486 -9.623 1.00 85.25 98 GLY A C 1
ATOM 802 O O . GLY A 1 98 ? -6.691 3.470 -10.234 1.00 85.25 98 GLY A O 1
ATOM 803 N N . PHE A 1 99 ? -6.705 2.184 -8.382 1.00 88.75 99 PHE A N 1
ATOM 804 C CA . PHE A 1 99 ? -5.698 2.911 -7.604 1.00 88.75 99 PHE A CA 1
ATOM 805 C C . PHE A 1 99 ? -6.078 4.343 -7.210 1.00 88.75 99 PHE A C 1
ATOM 807 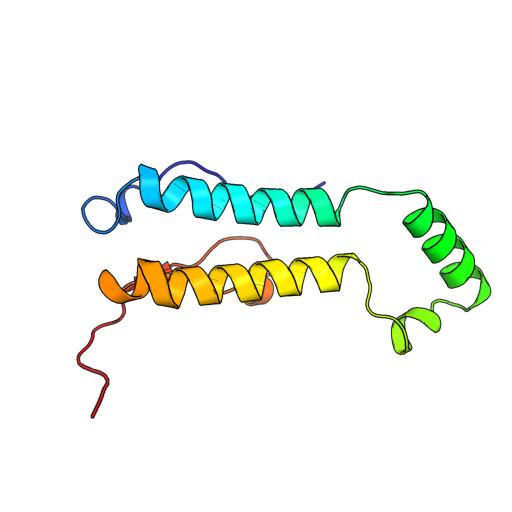O O . PHE A 1 99 ? -5.214 5.144 -6.866 1.00 88.75 99 PHE A O 1
ATOM 814 N N . GLN A 1 100 ? -7.372 4.673 -7.237 1.00 86.56 100 GLN A N 1
ATOM 815 C CA . GLN A 1 100 ? -7.853 6.025 -6.940 1.00 86.56 100 GLN A CA 1
ATOM 816 C C . GLN A 1 100 ? -7.862 6.351 -5.442 1.00 86.56 100 GLN A C 1
ATOM 818 O O . GLN A 1 100 ? -7.688 7.509 -5.073 1.00 86.56 100 GLN A O 1
ATOM 823 N N . PHE A 1 101 ? -8.080 5.354 -4.581 1.00 88.19 101 PHE A N 1
ATOM 824 C CA . PHE A 1 101 ? -8.114 5.529 -3.128 1.00 88.19 101 PHE A CA 1
ATOM 825 C C . PHE A 1 101 ? -7.708 4.243 -2.398 1.00 88.19 101 PHE A C 1
ATOM 827 O O . PHE A 1 101 ? -7.831 3.144 -2.941 1.00 88.19 101 PHE A O 1
ATOM 834 N N . LEU A 1 102 ? -7.243 4.379 -1.157 1.00 90.88 102 LEU A N 1
ATOM 835 C CA . LEU A 1 102 ? -7.059 3.256 -0.238 1.00 90.88 102 LEU A CA 1
ATOM 836 C C . LEU A 1 102 ? -8.302 3.147 0.641 1.00 90.88 102 LEU A C 1
ATOM 838 O O . LEU A 1 102 ? -8.696 4.107 1.294 1.00 90.88 102 LEU A O 1
ATOM 842 N N . GLU A 1 103 ? -8.936 1.981 0.631 1.00 91.81 103 GLU A N 1
ATOM 843 C CA . GLU A 1 103 ? -10.099 1.710 1.471 1.00 91.81 103 GLU A CA 1
ATOM 844 C C . GLU A 1 103 ? -9.639 1.060 2.779 1.00 91.81 103 GLU A C 1
ATOM 846 O O . GLU A 1 103 ? -8.898 0.073 2.764 1.00 91.81 103 GLU A O 1
ATOM 851 N N . ILE A 1 104 ? -10.100 1.600 3.907 1.00 93.19 104 ILE A N 1
ATOM 852 C CA . ILE A 1 104 ? -9.889 1.036 5.239 1.00 93.19 104 ILE A CA 1
ATOM 853 C C . ILE A 1 104 ? -11.262 0.838 5.870 1.00 93.19 104 ILE A C 1
ATOM 855 O O . ILE A 1 104 ? -12.030 1.786 6.012 1.00 93.19 104 ILE A O 1
ATOM 859 N N . VAL A 1 105 ? -11.579 -0.404 6.228 1.00 91.38 105 VAL A N 1
ATOM 860 C CA . VAL A 1 105 ? -12.880 -0.777 6.792 1.00 91.38 105 VAL A CA 1
ATOM 861 C C . VAL A 1 105 ? -12.745 -1.209 8.242 1.00 91.38 105 VAL A C 1
ATOM 863 O O . VAL A 1 105 ? -11.809 -1.926 8.605 1.00 91.38 105 VAL A O 1
ATOM 866 N N . TYR A 1 106 ? -13.723 -0.822 9.057 1.00 89.38 106 TYR A N 1
ATOM 867 C CA . TYR A 1 106 ? -13.914 -1.409 10.376 1.00 89.38 106 TYR A CA 1
ATOM 868 C C . TYR A 1 106 ? -14.473 -2.825 10.219 1.00 89.38 106 TYR A C 1
ATOM 870 O O . TYR A 1 106 ? -15.472 -3.037 9.530 1.00 89.38 106 TYR A O 1
ATOM 878 N N . LYS A 1 107 ? -13.829 -3.804 10.848 1.00 82.19 107 LYS A N 1
ATOM 879 C CA . LYS A 1 107 ? -14.322 -5.175 10.934 1.00 82.19 107 LYS A CA 1
ATOM 880 C C . LYS A 1 107 ? -14.882 -5.421 12.317 1.00 82.19 107 LYS A C 1
ATOM 882 O O . LYS A 1 107 ? -14.134 -5.517 13.285 1.00 82.19 107 LYS A O 1
ATOM 887 N N . ASP A 1 108 ? -16.194 -5.593 12.382 1.00 71.00 108 ASP A N 1
ATOM 888 C CA . ASP A 1 108 ? -16.832 -6.064 13.598 1.00 71.00 108 ASP A CA 1
ATOM 889 C C . ASP A 1 108 ? -16.392 -7.515 13.868 1.00 71.00 108 ASP A C 1
ATOM 891 O O . ASP A 1 108 ? -16.550 -8.413 13.036 1.00 71.00 108 ASP A O 1
ATOM 895 N N . MET A 1 109 ? -15.786 -7.753 15.030 1.00 57.88 109 MET A N 1
ATOM 896 C CA . MET A 1 109 ? -15.247 -9.064 15.405 1.00 57.88 109 MET A CA 1
ATOM 897 C C . MET A 1 109 ? -16.349 -10.098 15.705 1.00 57.88 109 MET A C 1
ATOM 899 O O . MET A 1 109 ? -16.027 -11.263 15.946 1.00 57.88 109 MET A O 1
ATOM 903 N N . SER A 1 110 ? -17.630 -9.705 15.657 1.00 57.34 110 SER A N 1
ATOM 904 C CA . SER A 1 110 ? -18.786 -10.605 15.807 1.00 57.34 110 SER A CA 1
ATOM 905 C C . SER A 1 110 ? -19.053 -11.525 14.608 1.00 57.34 110 SER A C 1
ATOM 907 O O . SER A 1 110 ? -19.777 -12.503 14.762 1.00 57.34 110 SER A O 1
ATOM 909 N N . GLU A 1 111 ? -18.468 -11.294 13.428 1.00 51.56 111 GLU A N 1
ATOM 910 C CA . GLU A 1 111 ? -18.743 -12.112 12.226 1.00 51.56 111 GLU A CA 1
ATOM 911 C C . GLU A 1 111 ? -17.941 -13.430 12.143 1.00 51.56 111 GLU A C 1
ATOM 913 O O . GLU A 1 111 ? -17.671 -13.956 11.062 1.00 51.56 111 GLU A O 1
ATOM 918 N N . LYS A 1 112 ? -17.556 -14.004 13.287 1.00 46.59 112 LYS A N 1
ATOM 919 C CA . LYS A 1 112 ? -17.100 -15.399 13.363 1.00 46.59 112 LYS A CA 1
ATOM 920 C C . LYS A 1 112 ? -18.087 -16.231 14.178 1.00 46.59 112 LYS A C 1
ATOM 922 O O . LYS A 1 112 ? -17.854 -16.484 15.359 1.00 46.59 112 LYS A O 1
ATOM 927 N N . LEU A 1 113 ? -19.149 -16.680 13.510 1.00 38.06 113 LEU A N 1
ATOM 928 C CA . LEU A 1 113 ? -19.975 -17.825 13.902 1.00 38.06 113 LEU A CA 1
ATOM 929 C C . LEU A 1 113 ? -20.180 -18.738 12.694 1.00 38.06 113 LEU A C 1
ATOM 931 O O . LEU A 1 113 ? -20.557 -18.212 11.625 1.00 38.06 113 LEU A O 1
#

Organism: NCBI:txid1963864

InterPro domains:
  IPR019383 Golgin subfamily A member 7/ERF4 [PF10256] (3-103)
  IPR051371 Ras-specific palmitoyltransferase complex [PTHR13254] (4-108)

pLDDT: mean 84.49, std 12.7, range [38.06, 97.31]